Protein AF-A0A9X6AIB3-F1 (afdb_monomer)

Secondary structure (DSSP, 8-state):
--EEEE-SSSEEE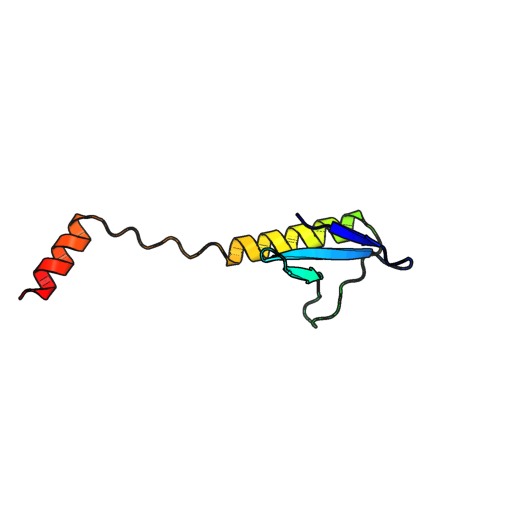EEEEETTEEEE-B-TTSPBPEESSHHHHHHHHHHHHHHHHHHTS--------HHHHHHHHHHT--

Foldseek 3Di:
DWFWDDPPQFIWIWEDLDVVDIDTQADPVRHTDTHRDRVVSRVSNVVVVVVSVVVVPDDPDPPQDPVNVVVVVVVVVD

Sequence (78 aa):
MGYAESLGSYWRGRYKLAPGKYATVRDADGDAIRFRSKAAAKKAADAEEAKLLAGTKKAPRERITFGAYVNCWYAAQD

Nearest PDB structures (foldseek):
  7ytt-assembly1_B  TM=4.084E-01  e=4.933E+00  Vaccinia virus WR
  3ibs-assembly1_B  TM=3.735E-01  e=2.304E+00  Bacteroides thetaiotaomicron

Radius of gyration: 21.43 Å; Cα contacts (8 Å, |Δi|>4): 102; chains: 1; bounding box: 60×26×43 Å

Solvent-accessible surface area (backbone atoms only — not comparable to full-atom values): 4510 Å² total; per-residue (Å²): 122,35,42,51,45,78,70,87,87,36,16,33,12,29,19,59,74,47,95,97,39,73,43,64,41,50,45,96,90,66,48,73,45,73,25,93,39,60,68,58,10,23,53,51,8,40,50,53,39,48,50,50,54,54,69,63,53,65,73,80,74,81,80,71,49,73,67,61,51,52,51,53,54,55,68,74,70,115

pLDDT: mean 78.07, std 9.38, range [49.69, 87.31]

Mean predicted aligned error: 11.54 Å

Structure (mmCIF, N/CA/C/O backbone):
data_AF-A0A9X6AIB3-F1
#
_entry.id   AF-A0A9X6AIB3-F1
#
loop_
_atom_site.group_PDB
_atom_site.id
_atom_site.type_symbol
_atom_site.label_atom_id
_atom_site.label_alt_id
_atom_site.label_comp_id
_atom_site.label_asym_id
_atom_site.label_entity_id
_atom_site.label_seq_id
_atom_site.pdbx_PDB_ins_code
_atom_site.Cartn_x
_atom_site.Cartn_y
_atom_site.Cartn_z
_atom_site.occupancy
_atom_site.B_iso_or_equiv
_atom_site.auth_seq_id
_atom_site.auth_comp_id
_atom_site.auth_asym_id
_atom_site.auth_atom_id
_atom_site.pdbx_PDB_model_num
ATOM 1 N N . MET A 1 1 ? 6.588 2.113 5.082 1.00 72.69 1 MET A N 1
ATOM 2 C CA . MET A 1 1 ? 7.601 2.615 4.142 1.00 72.69 1 MET A CA 1
ATOM 3 C C . MET A 1 1 ? 7.885 1.518 3.138 1.00 72.69 1 MET A C 1
ATOM 5 O O . MET A 1 1 ? 8.392 0.465 3.531 1.00 72.69 1 MET A O 1
ATOM 9 N N . GLY A 1 2 ? 7.529 1.747 1.874 1.00 77.88 2 GLY A N 1
ATOM 10 C CA . GLY A 1 2 ? 7.795 0.811 0.789 1.00 77.88 2 GLY A CA 1
ATOM 11 C C . GLY A 1 2 ? 9.280 0.776 0.424 1.00 77.88 2 GLY A C 1
ATOM 12 O O . GLY A 1 2 ? 9.998 1.773 0.539 1.00 77.88 2 GLY A O 1
ATOM 13 N N . TYR A 1 3 ? 9.765 -0.380 -0.023 1.00 80.12 3 TYR A N 1
ATOM 14 C CA . TYR A 1 3 ? 11.128 -0.547 -0.514 1.00 80.12 3 TYR A CA 1
ATOM 15 C C . TYR A 1 3 ? 11.151 -1.258 -1.867 1.00 80.12 3 TYR A C 1
ATOM 17 O O . TYR A 1 3 ? 10.280 -2.061 -2.199 1.00 80.12 3 TYR A O 1
ATOM 25 N N . ALA A 1 4 ? 12.164 -0.932 -2.668 1.00 85.00 4 ALA A N 1
ATOM 26 C CA . ALA A 1 4 ? 12.413 -1.574 -3.949 1.00 85.00 4 ALA A CA 1
ATOM 27 C C . ALA A 1 4 ? 13.448 -2.690 -3.766 1.00 85.00 4 ALA A C 1
ATOM 29 O O . ALA A 1 4 ? 14.574 -2.429 -3.339 1.00 85.00 4 ALA A O 1
ATOM 30 N N . GLU A 1 5 ? 13.065 -3.916 -4.099 1.00 84.12 5 GLU A N 1
ATOM 31 C CA . GLU A 1 5 ? 13.916 -5.104 -4.094 1.00 84.12 5 GLU A CA 1
ATOM 32 C C . GLU A 1 5 ? 14.482 -5.318 -5.505 1.00 84.12 5 GLU A C 1
ATOM 34 O O . GLU A 1 5 ? 13.730 -5.298 -6.482 1.00 84.12 5 GLU A O 1
ATOM 39 N N . SER A 1 6 ? 15.804 -5.471 -5.629 1.00 85.94 6 SER A N 1
ATOM 40 C CA . SER A 1 6 ? 16.452 -5.783 -6.910 1.00 85.94 6 SER A CA 1
ATOM 41 C C . SER A 1 6 ? 16.500 -7.294 -7.100 1.00 85.94 6 SER A C 1
ATOM 43 O O . SER A 1 6 ? 17.051 -7.995 -6.256 1.00 85.94 6 SER A O 1
ATOM 45 N N . LEU A 1 7 ? 15.962 -7.786 -8.215 1.00 85.25 7 LEU A N 1
ATOM 46 C CA . LEU A 1 7 ? 16.021 -9.198 -8.613 1.00 85.25 7 LEU A CA 1
ATOM 47 C C . LEU A 1 7 ? 16.985 -9.416 -9.791 1.00 85.25 7 LEU A C 1
ATOM 49 O O . LEU A 1 7 ? 16.844 -10.363 -10.559 1.00 85.25 7 LEU A O 1
ATOM 53 N N . GLY A 1 8 ? 17.955 -8.513 -9.965 1.00 82.19 8 GLY A N 1
ATOM 54 C CA . GLY A 1 8 ? 18.958 -8.566 -11.032 1.00 82.19 8 GLY A CA 1
ATOM 55 C C . GLY A 1 8 ? 18.437 -8.029 -12.365 1.00 82.19 8 GLY A C 1
ATOM 56 O O . GLY A 1 8 ? 18.953 -7.038 -12.868 1.00 82.19 8 GLY A O 1
ATOM 57 N N . SER A 1 9 ? 17.381 -8.632 -12.915 1.00 84.44 9 SER A N 1
ATOM 58 C CA . SER A 1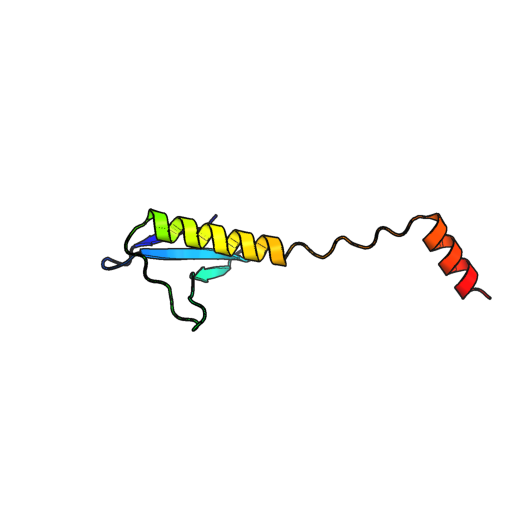 9 ? 16.807 -8.223 -14.210 1.00 84.44 9 SER A CA 1
ATOM 59 C C . SER A 1 9 ? 15.728 -7.144 -14.089 1.00 84.44 9 SER A C 1
ATOM 61 O O . SER A 1 9 ? 15.455 -6.425 -15.048 1.00 84.44 9 SER A O 1
ATOM 63 N N . TYR A 1 10 ? 15.091 -7.033 -12.924 1.00 84.69 10 TYR A N 1
ATOM 64 C CA . TYR A 1 10 ? 14.023 -6.071 -12.668 1.00 84.69 10 TYR A CA 1
ATOM 65 C C . TYR A 1 10 ? 13.947 -5.697 -11.188 1.00 84.69 10 TYR A C 1
ATOM 67 O O . TYR A 1 10 ? 14.486 -6.375 -10.311 1.00 84.69 10 TYR A O 1
ATOM 75 N N . TRP A 1 11 ? 13.248 -4.601 -10.922 1.00 87.00 11 TRP A N 1
ATOM 76 C CA . TRP A 1 11 ? 12.940 -4.113 -9.590 1.00 87.00 11 TRP A CA 1
ATOM 77 C C . TRP A 1 11 ? 11.521 -4.498 -9.209 1.00 87.00 11 TRP A C 1
ATOM 79 O O . TRP A 1 11 ? 10.592 -4.374 -10.007 1.00 87.00 11 TRP A O 1
ATOM 89 N N . ARG A 1 12 ? 11.338 -4.918 -7.964 1.00 87.31 12 ARG A N 1
ATOM 90 C CA . ARG A 1 12 ? 10.037 -5.269 -7.406 1.00 87.31 12 ARG A CA 1
ATOM 91 C C . ARG A 1 12 ? 9.723 -4.354 -6.232 1.00 87.31 12 ARG A C 1
ATOM 93 O O . ARG A 1 12 ? 10.531 -4.213 -5.317 1.00 87.31 12 ARG A O 1
ATOM 100 N N . GLY A 1 13 ? 8.557 -3.717 -6.256 1.00 86.00 13 GLY A N 1
ATOM 101 C CA . GLY A 1 13 ? 8.083 -2.921 -5.125 1.00 86.00 13 GLY A CA 1
ATOM 102 C C . GLY A 1 13 ? 7.549 -3.833 -4.021 1.00 86.00 13 GLY A C 1
ATOM 103 O O . GLY A 1 13 ? 6.719 -4.703 -4.288 1.00 86.00 13 GLY A O 1
ATOM 104 N N . ARG A 1 14 ? 8.005 -3.653 -2.782 1.00 84.25 14 ARG A N 1
ATOM 105 C CA . ARG A 1 14 ? 7.467 -4.329 -1.594 1.00 84.25 14 ARG A CA 1
ATOM 106 C C . ARG A 1 14 ? 7.052 -3.292 -0.566 1.00 84.25 14 ARG A C 1
ATOM 108 O O . ARG A 1 14 ? 7.773 -2.331 -0.325 1.00 84.25 14 ARG A O 1
ATOM 115 N N . TYR A 1 15 ? 5.892 -3.485 0.041 1.00 83.88 15 TYR A N 1
ATOM 116 C CA . TYR A 1 15 ? 5.337 -2.557 1.021 1.00 83.88 15 TYR A CA 1
ATOM 117 C C . TYR A 1 15 ? 4.824 -3.305 2.246 1.0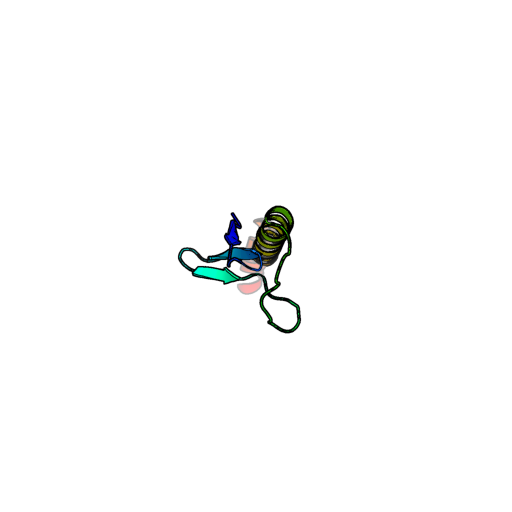0 83.88 15 TYR A C 1
ATOM 119 O O . TYR A 1 15 ? 4.591 -4.520 2.217 1.00 83.88 15 TYR A O 1
ATOM 127 N N . LYS A 1 16 ? 4.692 -2.587 3.361 1.00 81.44 16 LYS A N 1
ATOM 128 C CA . LYS A 1 16 ? 4.245 -3.181 4.618 1.00 81.44 16 LYS A CA 1
ATOM 129 C C . LYS A 1 16 ? 2.720 -3.235 4.616 1.00 81.44 16 LYS A C 1
ATOM 131 O O . LYS A 1 16 ? 2.067 -2.201 4.605 1.00 81.44 16 LYS A O 1
ATOM 136 N N . LEU A 1 17 ? 2.164 -4.444 4.614 1.00 77.50 17 LEU A N 1
ATOM 137 C CA . LEU A 1 17 ? 0.715 -4.656 4.656 1.00 77.50 17 LEU A CA 1
ATOM 138 C C . LEU A 1 17 ? 0.203 -4.645 6.101 1.00 77.50 17 LEU A C 1
ATOM 140 O O . LEU A 1 17 ? -0.841 -4.080 6.393 1.00 77.50 17 LEU A O 1
ATOM 144 N N . ALA A 1 18 ? 0.952 -5.274 7.007 1.00 73.88 18 ALA A N 1
ATOM 145 C CA . ALA A 1 18 ? 0.643 -5.360 8.430 1.00 73.88 18 ALA A CA 1
ATOM 146 C C . ALA A 1 18 ? 1.956 -5.397 9.235 1.00 73.88 18 ALA A C 1
ATOM 148 O O . ALA A 1 18 ? 3.022 -5.654 8.659 1.00 73.88 18 ALA A O 1
ATOM 149 N N . PRO A 1 19 ? 1.946 -5.151 10.557 1.00 75.88 19 PRO A N 1
ATOM 150 C CA . PRO A 1 19 ? 3.109 -5.448 11.394 1.00 75.88 19 PRO A CA 1
ATOM 151 C C . PRO A 1 19 ? 3.558 -6.906 11.181 1.00 75.88 19 PRO A C 1
ATOM 153 O O . PRO A 1 19 ? 2.792 -7.835 11.399 1.00 75.88 19 PRO A O 1
ATOM 156 N N . GLY A 1 20 ? 4.780 -7.094 10.670 1.00 77.88 20 GLY A N 1
ATOM 157 C CA . GLY A 1 20 ? 5.348 -8.411 10.347 1.00 77.88 20 GLY A CA 1
ATOM 158 C C . GLY A 1 20 ? 4.965 -8.998 8.979 1.00 77.88 20 GLY A C 1
ATOM 159 O O . GLY A 1 20 ? 5.567 -9.987 8.571 1.00 77.88 20 GLY A O 1
ATOM 160 N N . LYS A 1 21 ? 4.027 -8.395 8.230 1.00 81.88 21 LYS A N 1
ATOM 161 C CA . LYS A 1 21 ? 3.594 -8.895 6.912 1.00 81.88 21 LYS A CA 1
ATOM 162 C C . LYS A 1 21 ? 3.930 -7.906 5.802 1.00 81.88 21 LYS A C 1
ATOM 164 O O . LYS A 1 21 ? 3.445 -6.773 5.785 1.00 81.88 21 LYS A O 1
ATOM 169 N N . TYR A 1 22 ? 4.726 -8.365 4.844 1.00 81.81 22 TYR A N 1
ATOM 170 C CA . TYR A 1 22 ? 5.104 -7.597 3.662 1.00 81.81 22 TYR A CA 1
ATOM 171 C C . TYR A 1 22 ? 4.357 -8.120 2.445 1.00 81.81 22 TYR A C 1
ATOM 173 O O . TYR A 1 22 ? 4.345 -9.324 2.187 1.00 81.81 22 TYR A O 1
ATOM 181 N N . ALA A 1 23 ? 3.761 -7.208 1.691 1.00 83.12 23 ALA A N 1
ATOM 182 C CA . ALA A 1 23 ? 3.145 -7.502 0.413 1.00 83.12 23 ALA A CA 1
ATOM 183 C C . ALA A 1 23 ? 4.023 -6.988 -0.729 1.00 83.12 23 ALA A C 1
ATOM 185 O O . ALA A 1 23 ? 4.972 -6.223 -0.548 1.00 83.12 23 ALA A O 1
ATOM 186 N N . THR A 1 24 ? 3.733 -7.496 -1.916 1.00 85.81 24 THR A N 1
ATOM 187 C CA . THR A 1 24 ? 4.401 -7.113 -3.156 1.00 85.81 24 THR A CA 1
ATOM 188 C C . THR A 1 24 ? 3.432 -6.295 -3.978 1.00 85.81 24 THR A C 1
ATOM 190 O O . THR A 1 24 ? 2.254 -6.636 -4.020 1.00 85.81 24 THR A O 1
ATOM 193 N N . VAL A 1 25 ? 3.935 -5.253 -4.635 1.00 83.31 25 VAL A N 1
ATOM 194 C CA . VAL A 1 25 ? 3.165 -4.497 -5.620 1.00 83.31 25 VAL A CA 1
ATOM 195 C C . VAL A 1 25 ? 2.785 -5.445 -6.752 1.00 83.31 25 VAL A C 1
ATOM 197 O O . VAL A 1 25 ? 3.655 -5.978 -7.448 1.00 83.31 25 VAL A O 1
ATOM 200 N N . ARG A 1 26 ? 1.484 -5.683 -6.882 1.00 85.88 26 ARG A N 1
ATOM 201 C CA . ARG A 1 26 ? 0.886 -6.520 -7.915 1.00 85.88 26 ARG A CA 1
ATOM 202 C C . ARG A 1 26 ? 0.041 -5.659 -8.844 1.00 85.88 26 ARG A C 1
ATOM 204 O O . ARG A 1 26 ? -0.440 -4.611 -8.421 1.00 85.88 26 ARG A O 1
ATOM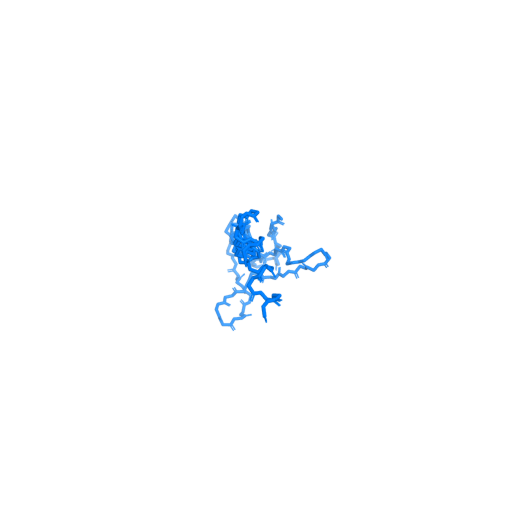 211 N N . ASP A 1 27 ? -0.074 -6.088 -10.089 1.00 79.75 27 ASP A N 1
ATOM 212 C CA . ASP A 1 27 ? -0.990 -5.505 -11.061 1.00 79.75 27 ASP A CA 1
ATOM 213 C C . ASP A 1 27 ? -2.433 -5.949 -10.778 1.00 79.75 27 ASP A C 1
ATOM 215 O O . ASP A 1 27 ? -2.670 -6.787 -9.900 1.00 79.75 27 ASP A O 1
ATOM 219 N N . ALA A 1 28 ? -3.393 -5.403 -11.523 1.00 72.38 28 ALA A N 1
ATOM 220 C CA . ALA A 1 28 ? -4.810 -5.754 -11.432 1.00 72.38 28 ALA A CA 1
ATOM 221 C C . ALA A 1 28 ? -5.063 -7.263 -11.617 1.00 72.38 28 ALA A C 1
ATOM 223 O O . ALA A 1 28 ? -5.927 -7.825 -10.947 1.00 72.38 28 ALA A O 1
ATOM 224 N N . ASP A 1 29 ? -4.252 -7.926 -12.443 1.00 73.56 29 ASP A N 1
ATOM 225 C CA . ASP A 1 29 ? -4.294 -9.371 -12.696 1.00 73.56 29 ASP A CA 1
ATOM 226 C C . ASP A 1 29 ? -3.666 -10.220 -11.571 1.00 73.56 29 ASP A C 1
ATOM 228 O O . ASP A 1 29 ? -3.730 -11.447 -11.583 1.00 73.56 29 ASP A O 1
ATOM 232 N N . GLY A 1 30 ? -3.065 -9.586 -10.557 1.00 76.06 30 GLY A N 1
ATOM 233 C CA . GLY A 1 30 ? -2.414 -10.263 -9.432 1.00 76.06 30 GLY A CA 1
ATOM 234 C C . GLY A 1 30 ? -0.936 -10.603 -9.657 1.00 76.06 30 GLY A C 1
ATOM 235 O O . GLY A 1 30 ? -0.280 -11.111 -8.738 1.00 76.06 30 GLY A O 1
ATOM 236 N N . ASP A 1 31 ? -0.382 -10.272 -10.823 1.00 81.81 31 ASP A N 1
ATOM 237 C CA . ASP A 1 31 ? 1.027 -10.476 -11.159 1.00 81.81 31 ASP A CA 1
ATOM 238 C C . ASP A 1 31 ? 1.949 -9.443 -10.512 1.00 81.81 31 ASP A C 1
ATOM 240 O O . ASP A 1 31 ? 1.613 -8.273 -10.373 1.00 81.81 31 ASP A O 1
ATOM 244 N N . ALA A 1 32 ? 3.157 -9.852 -10.117 1.00 82.44 32 ALA A N 1
ATOM 245 C CA . ALA A 1 32 ? 4.124 -8.928 -9.529 1.00 82.44 32 ALA A CA 1
ATOM 246 C C . ALA A 1 32 ? 4.632 -7.918 -10.573 1.00 82.44 32 ALA A C 1
ATOM 248 O O . ALA A 1 32 ? 5.272 -8.308 -11.554 1.00 82.44 32 ALA A O 1
ATOM 249 N N . ILE A 1 33 ? 4.433 -6.620 -10.318 1.00 83.56 33 ILE A N 1
ATOM 250 C CA . ILE A 1 33 ? 4.867 -5.576 -11.251 1.00 83.56 33 ILE A CA 1
ATOM 251 C C . ILE A 1 33 ? 6.395 -5.532 -11.294 1.00 83.56 33 ILE A C 1
ATOM 253 O O . ILE A 1 33 ? 7.074 -5.344 -10.276 1.00 83.56 33 ILE A O 1
ATOM 257 N N . ARG A 1 34 ? 6.934 -5.692 -12.505 1.00 86.56 34 ARG A N 1
ATOM 258 C CA . ARG A 1 34 ? 8.368 -5.624 -12.786 1.00 86.56 34 ARG A CA 1
ATOM 259 C C . ARG A 1 34 ? 8.721 -4.217 -13.236 1.00 86.56 34 ARG A C 1
ATOM 261 O O . ARG A 1 34 ? 8.457 -3.817 -14.365 1.00 86.56 34 ARG A O 1
ATOM 268 N N . PHE A 1 35 ? 9.346 -3.457 -12.353 1.00 85.81 35 PHE A N 1
ATOM 269 C CA . PHE A 1 35 ? 9.804 -2.115 -12.670 1.00 85.81 35 PHE A CA 1
ATOM 270 C C . PHE A 1 35 ? 11.205 -2.161 -13.270 1.00 85.81 35 PHE A C 1
ATOM 272 O O . PHE A 1 35 ? 12.096 -2.852 -12.778 1.00 85.81 35 PHE A O 1
ATOM 279 N N . ARG A 1 36 ? 11.438 -1.353 -14.304 1.00 85.00 36 ARG A N 1
ATOM 280 C CA . ARG A 1 36 ? 12.779 -1.188 -14.882 1.00 85.00 36 ARG A CA 1
ATOM 281 C C . ARG A 1 36 ? 13.699 -0.337 -14.000 1.00 85.00 36 ARG A C 1
ATOM 283 O O . ARG A 1 36 ? 14.915 -0.439 -14.109 1.00 85.00 36 ARG A O 1
ATOM 290 N N . SER A 1 37 ? 13.136 0.489 -13.114 1.00 85.31 37 SER A N 1
ATOM 291 C CA . SER A 1 37 ? 13.894 1.404 -12.258 1.00 85.31 37 SER A CA 1
ATOM 292 C C . SER A 1 37 ? 13.523 1.284 -10.778 1.00 85.31 37 SER A C 1
ATOM 294 O O . SER A 1 37 ? 12.358 1.123 -10.406 1.00 85.31 37 SER A O 1
ATOM 296 N N . LYS A 1 38 ? 14.536 1.440 -9.916 1.00 84.62 38 LYS A N 1
ATOM 297 C CA . LYS A 1 38 ? 14.396 1.462 -8.452 1.00 84.62 38 LYS A CA 1
ATOM 298 C C . LYS A 1 38 ? 13.412 2.533 -7.975 1.00 84.62 38 LYS A C 1
ATOM 300 O O . LYS A 1 38 ? 12.616 2.287 -7.074 1.00 84.62 38 LYS A O 1
ATOM 305 N N . ALA A 1 39 ? 13.467 3.720 -8.585 1.00 85.38 39 ALA A N 1
ATOM 306 C CA . ALA A 1 39 ? 12.606 4.844 -8.231 1.00 85.38 39 ALA A CA 1
ATOM 307 C C . ALA A 1 39 ? 11.129 4.554 -8.535 1.00 85.38 39 ALA A C 1
ATOM 309 O O . ALA A 1 39 ? 10.274 4.841 -7.699 1.00 85.38 39 ALA A O 1
ATOM 310 N N . ALA A 1 40 ? 10.833 3.928 -9.682 1.00 83.31 40 ALA A N 1
ATOM 311 C CA . ALA A 1 40 ? 9.471 3.533 -10.027 1.00 83.31 40 ALA A CA 1
ATOM 312 C C . ALA A 1 40 ? 8.939 2.458 -9.069 1.00 83.31 40 ALA A C 1
ATOM 314 O O . ALA A 1 40 ? 7.837 2.607 -8.547 1.00 83.31 40 ALA A O 1
ATOM 315 N N . ALA A 1 41 ? 9.754 1.443 -8.753 1.00 84.94 41 ALA A N 1
ATOM 316 C CA . ALA A 1 41 ? 9.383 0.401 -7.794 1.00 84.94 41 ALA A CA 1
ATOM 317 C C . ALA A 1 41 ? 9.078 0.959 -6.400 1.00 84.94 41 ALA A C 1
ATOM 319 O O . ALA A 1 41 ? 8.091 0.566 -5.780 1.00 84.94 41 ALA A O 1
ATOM 320 N N . LYS A 1 42 ? 9.906 1.891 -5.912 1.00 86.00 42 LYS A N 1
ATOM 321 C CA . LYS A 1 42 ? 9.688 2.536 -4.615 1.00 86.00 42 LYS A CA 1
ATOM 322 C C . LYS A 1 42 ? 8.420 3.389 -4.626 1.00 86.00 42 LYS A C 1
ATOM 324 O O . LYS A 1 42 ? 7.577 3.218 -3.756 1.00 86.00 42 LYS A O 1
ATOM 329 N N . LYS A 1 43 ? 8.250 4.243 -5.642 1.00 86.06 43 LYS A N 1
ATOM 330 C CA . LYS A 1 43 ? 7.067 5.105 -5.775 1.00 86.06 43 LYS A CA 1
ATOM 331 C C . LYS A 1 43 ? 5.773 4.291 -5.818 1.00 86.06 43 LYS A C 1
ATOM 333 O O . LYS A 1 43 ? 4.802 4.669 -5.173 1.00 86.06 43 LYS A O 1
ATOM 338 N N . ALA A 1 44 ? 5.770 3.171 -6.538 1.00 84.56 44 ALA A N 1
ATOM 339 C CA . ALA A 1 44 ? 4.623 2.273 -6.583 1.00 84.56 44 ALA A CA 1
ATOM 340 C C . ALA A 1 44 ? 4.365 1.587 -5.232 1.00 84.56 44 ALA A C 1
ATOM 342 O O . ALA A 1 44 ? 3.219 1.496 -4.806 1.00 84.56 44 ALA A O 1
ATOM 343 N N . ALA A 1 45 ? 5.418 1.157 -4.528 1.00 85.50 45 ALA A N 1
ATOM 344 C CA . ALA A 1 45 ? 5.286 0.569 -3.197 1.00 85.50 45 ALA A CA 1
ATOM 345 C C . ALA A 1 45 ? 4.713 1.562 -2.172 1.00 85.50 45 ALA A C 1
ATOM 347 O O . ALA A 1 45 ? 3.812 1.205 -1.417 1.00 85.50 45 ALA A O 1
ATOM 348 N N . ASP A 1 46 ? 5.197 2.806 -2.168 1.00 83.50 46 ASP A N 1
ATOM 349 C CA . ASP A 1 46 ? 4.687 3.858 -1.283 1.00 83.50 46 ASP A CA 1
ATOM 350 C C . ASP A 1 46 ? 3.238 4.249 -1.634 1.00 83.50 46 ASP A C 1
ATOM 352 O O . ASP A 1 46 ? 2.427 4.463 -0.735 1.00 83.50 46 ASP A O 1
ATOM 356 N N . ALA A 1 47 ? 2.879 4.288 -2.923 1.00 82.81 47 ALA A N 1
ATOM 357 C CA . ALA A 1 47 ? 1.506 4.559 -3.355 1.00 82.81 47 ALA A CA 1
ATOM 358 C C . ALA A 1 47 ? 0.523 3.471 -2.895 1.00 82.81 47 ALA A C 1
ATOM 360 O O . ALA A 1 47 ? -0.573 3.789 -2.435 1.00 82.81 47 ALA A O 1
ATOM 361 N N . GLU A 1 48 ? 0.914 2.199 -2.975 1.00 81.56 48 GLU A N 1
ATOM 362 C CA . GLU A 1 48 ? 0.053 1.089 -2.561 1.00 81.56 48 GLU A CA 1
ATOM 363 C C . GLU A 1 48 ? -0.099 1.019 -1.036 1.00 81.56 48 GLU A C 1
ATOM 365 O O . GLU A 1 48 ? -1.196 0.793 -0.526 1.00 81.56 48 GLU A O 1
ATOM 370 N N . GLU A 1 49 ? 0.968 1.326 -0.290 1.00 80.25 49 GLU A N 1
ATOM 371 C CA . GLU A 1 49 ? 0.894 1.508 1.162 1.00 80.25 49 GLU A CA 1
ATOM 372 C C . GLU A 1 49 ? -0.039 2.669 1.536 1.00 80.25 49 GLU A C 1
ATOM 374 O O . GLU A 1 49 ? -0.865 2.535 2.438 1.00 80.25 49 GLU A O 1
ATOM 379 N N . ALA A 1 50 ? 0.036 3.791 0.813 1.00 79.75 50 ALA A N 1
ATOM 380 C CA . ALA A 1 50 ? -0.837 4.937 1.034 1.00 79.75 50 ALA A CA 1
ATOM 381 C C . ALA A 1 50 ? -2.308 4.608 0.750 1.00 79.75 50 ALA A C 1
ATOM 383 O O . ALA A 1 50 ? -3.169 5.002 1.535 1.00 79.75 50 ALA A O 1
ATOM 384 N N . LYS A 1 51 ? -2.612 3.850 -0.313 1.00 76.19 51 LYS A N 1
ATOM 385 C CA . LYS A 1 51 ? -3.975 3.359 -0.583 1.00 76.19 51 LYS A CA 1
ATOM 386 C C . LYS A 1 51 ? -4.478 2.445 0.526 1.00 76.19 51 LYS A C 1
ATOM 388 O O . LYS A 1 51 ? -5.622 2.583 0.943 1.00 76.19 51 LYS A O 1
ATOM 393 N N . LEU A 1 52 ? -3.640 1.544 1.032 1.00 73.31 52 LEU A N 1
ATOM 394 C CA . LEU A 1 52 ? -4.013 0.662 2.138 1.00 73.31 52 LEU A CA 1
ATOM 395 C C . LEU A 1 52 ? -4.263 1.441 3.423 1.00 73.31 52 LEU A C 1
ATOM 397 O O . LEU A 1 52 ? -5.268 1.210 4.086 1.00 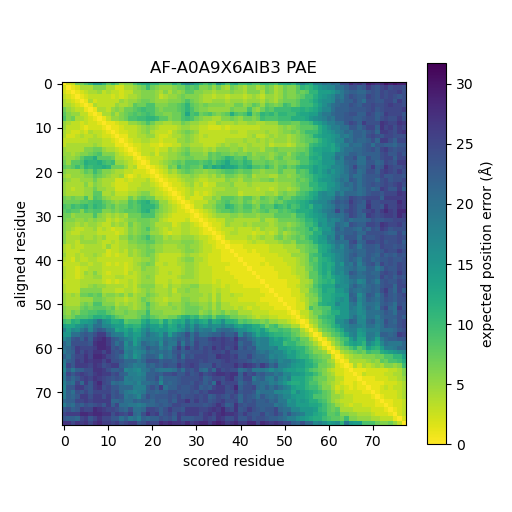73.31 52 LEU A O 1
ATOM 401 N N . LEU A 1 53 ? -3.405 2.405 3.752 1.00 72.00 53 LEU A N 1
ATOM 402 C CA . LEU A 1 53 ? -3.620 3.310 4.879 1.00 72.00 53 LEU A CA 1
ATOM 403 C C . LEU A 1 53 ? -4.885 4.154 4.691 1.00 72.00 53 LEU A C 1
ATOM 405 O O . LEU A 1 53 ? -5.623 4.355 5.652 1.00 72.00 53 LEU A O 1
ATOM 409 N N . ALA A 1 54 ? -5.166 4.612 3.470 1.00 70.12 54 ALA A N 1
ATOM 410 C CA . ALA A 1 54 ? -6.375 5.359 3.143 1.00 70.12 54 ALA A CA 1
ATOM 411 C C . ALA A 1 54 ? -7.637 4.490 3.247 1.00 70.12 54 ALA A C 1
ATOM 413 O O . ALA A 1 54 ? -8.615 4.934 3.831 1.00 70.12 54 ALA A O 1
ATOM 414 N N . GLY A 1 55 ? -7.609 3.242 2.774 1.00 62.97 55 GLY A N 1
ATOM 415 C CA . GLY A 1 55 ? -8.706 2.282 2.944 1.00 62.97 55 GLY A CA 1
ATOM 416 C C . GLY A 1 55 ? -8.876 1.814 4.393 1.00 62.97 55 GLY A C 1
ATOM 417 O O . GLY A 1 55 ? -9.980 1.501 4.823 1.00 62.97 55 GLY A O 1
ATOM 418 N N . THR A 1 56 ? -7.795 1.831 5.180 1.00 56.50 56 THR A N 1
ATOM 419 C CA . THR A 1 56 ? -7.822 1.548 6.625 1.00 56.50 56 THR A CA 1
ATOM 420 C C . THR A 1 56 ? -8.230 2.766 7.449 1.00 56.50 56 THR A C 1
ATOM 422 O O . THR A 1 56 ? -8.498 2.621 8.645 1.00 56.50 56 THR A O 1
ATOM 425 N N . LYS A 1 57 ? -8.336 3.969 6.859 1.00 51.78 57 LYS A N 1
ATOM 426 C CA . LYS A 1 57 ? -9.063 5.063 7.508 1.00 51.78 57 LYS A CA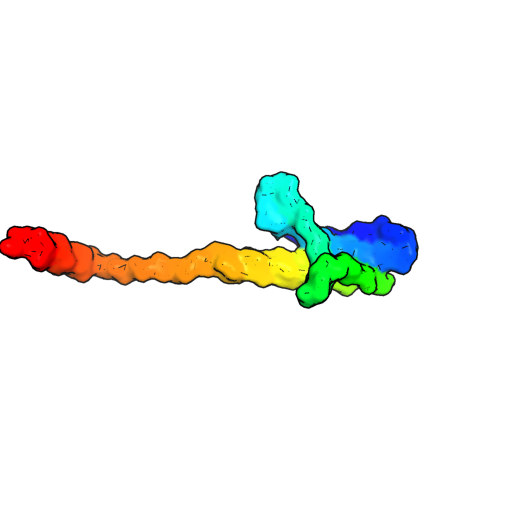 1
ATOM 427 C C . LYS A 1 57 ? -10.518 4.627 7.602 1.00 51.78 57 LYS A C 1
ATOM 429 O O . LYS A 1 57 ? -11.317 4.858 6.701 1.00 51.78 57 LYS A O 1
ATOM 434 N N . LYS A 1 58 ? -10.833 3.973 8.724 1.00 49.69 58 LYS A N 1
ATOM 435 C CA . LYS A 1 58 ? -12.185 3.759 9.223 1.00 49.69 58 LYS A CA 1
ATOM 436 C C . LYS A 1 58 ? -12.962 5.035 8.946 1.00 49.69 58 LYS A C 1
ATOM 438 O O . LYS A 1 58 ? -12.489 6.115 9.317 1.00 49.69 58 LYS A O 1
ATOM 443 N N . ALA A 1 59 ? -14.120 4.882 8.305 1.00 53.41 59 ALA A N 1
ATOM 444 C CA . ALA A 1 59 ? -15.104 5.945 8.194 1.00 53.41 59 ALA A CA 1
ATOM 445 C C . ALA A 1 59 ? -15.157 6.704 9.533 1.00 53.41 59 ALA A C 1
ATOM 447 O O . ALA A 1 59 ? -15.083 6.053 10.588 1.00 53.41 59 ALA A O 1
ATOM 448 N N . PRO A 1 60 ? -15.180 8.049 9.515 1.00 53.16 60 PRO A N 1
ATOM 449 C CA . PRO A 1 60 ? -15.206 8.822 10.745 1.00 53.16 60 PRO A CA 1
ATOM 450 C C . PRO A 1 60 ? -16.339 8.269 11.607 1.00 53.16 60 PRO A C 1
ATOM 452 O O . PRO A 1 60 ? -17.480 8.224 11.156 1.00 53.16 60 PRO A O 1
ATOM 455 N N . ARG A 1 61 ? -16.006 7.769 12.807 1.00 59.03 61 ARG A N 1
ATOM 456 C CA . ARG A 1 61 ? -17.015 7.335 13.780 1.00 59.03 61 ARG A CA 1
ATOM 457 C C . ARG A 1 61 ? -18.027 8.466 13.882 1.00 59.03 61 ARG A C 1
ATOM 459 O O . ARG A 1 61 ? -17.615 9.591 14.172 1.00 59.03 61 ARG A O 1
ATOM 466 N N . GLU A 1 62 ? -19.295 8.172 13.605 1.00 63.88 62 GLU A N 1
ATOM 467 C CA . GLU A 1 62 ? -20.378 9.136 13.757 1.00 63.88 62 GLU A CA 1
ATOM 468 C C . GLU A 1 62 ? -20.256 9.758 15.148 1.00 63.88 62 GLU A C 1
ATOM 470 O O . GLU A 1 62 ? -20.338 9.079 16.175 1.00 63.88 62 GLU A O 1
ATOM 475 N N . ARG A 1 63 ? -19.925 11.051 15.190 1.00 66.56 63 ARG A N 1
ATOM 476 C CA . ARG A 1 63 ? -19.830 11.793 16.445 1.00 66.56 63 ARG A CA 1
ATOM 477 C C . ARG A 1 63 ? -21.251 12.143 16.839 1.00 66.56 63 ARG A C 1
ATOM 479 O O . ARG A 1 63 ? -21.771 13.175 16.431 1.00 66.56 63 ARG A O 1
ATOM 486 N N . ILE A 1 64 ? -21.874 11.262 17.607 1.00 75.25 64 ILE A N 1
ATO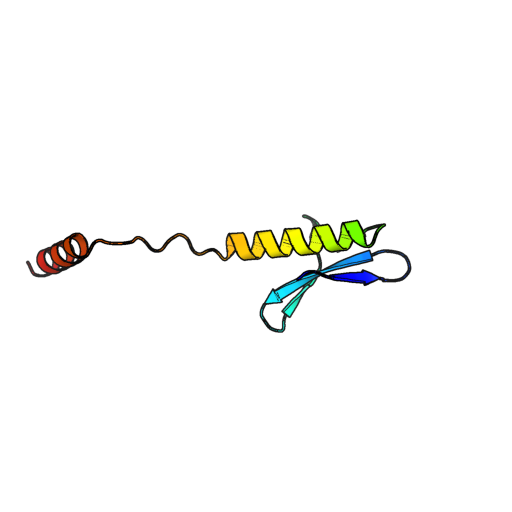M 487 C CA . ILE A 1 64 ? -23.158 11.546 18.238 1.00 75.25 64 ILE A CA 1
ATOM 488 C C . ILE A 1 64 ? -22.899 12.609 19.311 1.00 75.25 64 ILE A C 1
ATOM 490 O O . ILE A 1 64 ? -21.956 12.500 20.101 1.00 75.25 64 ILE A O 1
ATOM 494 N N . THR A 1 65 ? -23.686 13.681 19.313 1.00 82.38 65 THR A N 1
ATOM 495 C CA . THR A 1 65 ? -23.627 14.675 20.38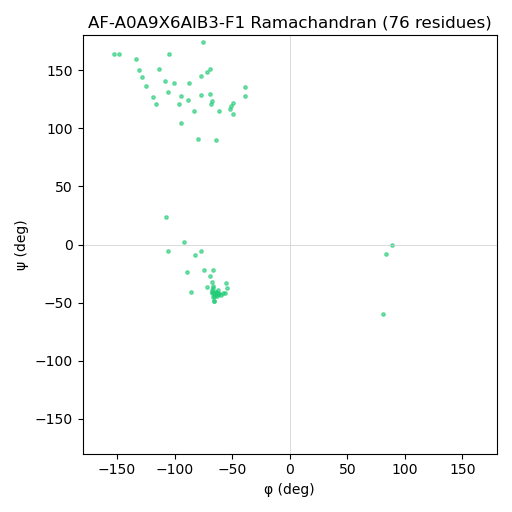8 1.00 82.38 65 THR A CA 1
ATOM 496 C C . THR A 1 65 ? -24.173 14.056 21.672 1.00 82.38 65 THR A C 1
ATOM 498 O O . THR A 1 65 ? -25.043 13.187 21.629 1.00 82.38 65 THR A O 1
ATOM 501 N N . PHE A 1 66 ? -23.701 14.513 22.835 1.00 80.19 66 PHE A N 1
ATOM 502 C CA . PHE A 1 66 ? -24.211 14.011 24.116 1.00 80.19 66 PHE A CA 1
ATOM 503 C C . PHE A 1 66 ? -25.744 14.137 24.212 1.00 80.19 66 PHE A C 1
ATOM 505 O O . PHE A 1 66 ? -26.409 13.212 24.664 1.00 80.19 66 PHE A O 1
ATOM 512 N N . GLY A 1 67 ? -26.315 15.225 23.683 1.00 84.56 67 GLY A N 1
ATOM 513 C CA . GLY A 1 67 ? -27.767 15.410 23.621 1.00 84.56 67 GLY A CA 1
ATOM 514 C C . GLY A 1 67 ? -28.486 14.353 22.778 1.00 84.56 67 GLY A C 1
ATOM 515 O O . GLY A 1 67 ? -29.503 13.826 23.214 1.00 84.56 67 GLY A O 1
ATOM 516 N N . ALA A 1 68 ? -27.944 13.984 21.612 1.00 80.75 68 ALA A N 1
ATOM 517 C CA . ALA A 1 68 ? -28.524 12.932 20.774 1.00 80.75 68 ALA A CA 1
ATOM 518 C C . ALA A 1 68 ? -28.424 11.539 21.426 1.00 80.75 68 ALA A C 1
ATOM 520 O O . ALA A 1 68 ? -29.336 10.730 21.279 1.00 80.75 68 ALA A O 1
ATOM 521 N N . TYR A 1 69 ? -27.367 11.280 22.203 1.00 78.12 69 TYR A N 1
ATOM 522 C CA . TYR A 1 69 ? -27.254 10.059 23.004 1.00 78.12 69 TYR A CA 1
ATOM 523 C C . TYR A 1 69 ? -28.319 9.995 24.109 1.00 78.12 69 TYR A C 1
ATOM 525 O O . TYR A 1 69 ? -29.020 8.994 24.227 1.00 78.12 69 TYR A O 1
ATOM 533 N N . VAL A 1 70 ? -28.480 11.076 24.881 1.00 86.19 70 VAL A N 1
ATOM 534 C CA . VAL A 1 70 ? -29.466 11.145 25.973 1.00 86.19 70 VAL A CA 1
ATOM 535 C C . VAL A 1 70 ? -30.891 10.999 25.444 1.00 86.19 70 VAL A C 1
ATOM 537 O O . VAL A 1 70 ? -31.683 10.267 26.028 1.00 86.19 70 VAL A O 1
ATOM 540 N N . ASN A 1 71 ? -31.210 11.632 24.313 1.00 83.00 71 ASN A N 1
ATOM 541 C CA . ASN A 1 71 ? -32.541 11.531 23.716 1.00 83.00 71 ASN A CA 1
ATOM 542 C C . ASN A 1 71 ? -32.864 10.098 23.265 1.00 83.00 71 ASN A C 1
ATOM 544 O O . ASN A 1 71 ? -33.966 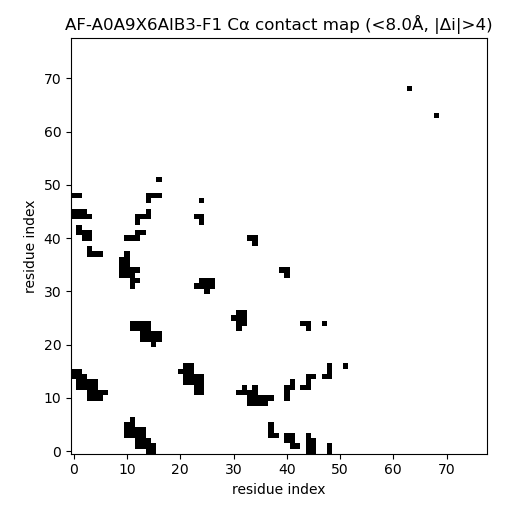9.612 23.489 1.00 83.00 71 ASN A O 1
ATOM 548 N N . CYS A 1 72 ? -31.887 9.401 22.677 1.00 79.75 72 CYS A N 1
ATOM 549 C CA . CYS A 1 72 ? -32.048 8.006 22.267 1.00 79.75 72 CYS A CA 1
ATOM 550 C C . CYS A 1 72 ? -32.208 7.069 23.479 1.00 79.75 72 CYS A C 1
ATOM 552 O O . CYS A 1 72 ? -32.983 6.120 23.433 1.00 79.75 72 CYS A O 1
ATOM 554 N N . TRP A 1 73 ? -31.512 7.364 24.583 1.00 79.94 73 TRP A N 1
ATOM 555 C CA . TRP A 1 73 ? -31.634 6.614 25.833 1.00 79.94 73 TRP A CA 1
ATOM 556 C C . TRP A 1 73 ? -33.014 6.779 26.479 1.00 79.94 73 TRP A C 1
ATOM 558 O O . TRP A 1 73 ? -33.620 5.783 26.857 1.00 79.94 73 TRP A O 1
ATOM 568 N N . TYR A 1 74 ? -33.544 8.004 26.544 1.00 76.50 74 TYR A N 1
ATOM 569 C CA . TYR A 1 74 ? -34.895 8.242 27.062 1.00 76.50 74 TYR A CA 1
ATOM 570 C C . TYR A 1 74 ? -35.988 7.658 26.161 1.00 76.50 74 TYR A C 1
ATOM 572 O O . TYR A 1 74 ? -36.942 7.085 26.671 1.00 76.50 74 TYR A O 1
ATOM 580 N N . ALA A 1 75 ? -35.838 7.741 24.837 1.00 77.12 75 ALA A N 1
ATOM 581 C CA . ALA A 1 75 ? -36.811 7.183 23.895 1.00 77.12 75 ALA A CA 1
ATOM 582 C C . ALA A 1 75 ? -36.891 5.644 23.926 1.00 77.12 75 ALA A C 1
ATOM 584 O O . ALA A 1 75 ? -37.890 5.080 23.500 1.00 77.12 75 ALA A O 1
ATOM 585 N N . ALA A 1 76 ? -35.849 4.964 24.409 1.00 74.56 76 ALA A N 1
ATOM 586 C CA . ALA A 1 76 ? -35.827 3.512 24.601 1.00 74.56 76 ALA A CA 1
ATOM 587 C C . ALA A 1 76 ? -36.270 3.073 26.013 1.00 74.56 76 ALA A C 1
ATOM 589 O O . ALA A 1 76 ? -36.180 1.890 26.345 1.00 74.56 76 ALA A O 1
ATOM 590 N N . GLN A 1 77 ? -36.663 4.019 26.871 1.00 71.50 77 GLN A N 1
ATOM 591 C CA . GLN A 1 77 ? -37.160 3.770 28.228 1.00 71.50 77 GLN A CA 1
ATOM 592 C C . GLN A 1 77 ? -38.680 3.964 28.363 1.00 71.50 77 GLN A C 1
ATOM 594 O O . GLN A 1 77 ? -39.199 3.678 29.442 1.00 71.50 77 GLN A O 1
ATOM 599 N N . ASP A 1 78 ? -39.357 4.430 27.308 1.00 51.81 78 ASP A N 1
ATOM 600 C CA . ASP A 1 78 ? -40.826 4.428 27.185 1.00 51.81 78 ASP A CA 1
ATOM 601 C C . ASP A 1 78 ? -41.325 3.049 26.716 1.00 51.81 78 ASP A C 1
ATOM 603 O O . ASP A 1 78 ? -42.347 2.572 27.259 1.00 51.81 78 ASP A O 1
#